Protein AF-A0A846C3S3-F1 (afdb_monomer)

Radius of gyration: 14.67 Å; Cα contacts (8 Å, |Δi|>4): 152; chains: 1; bounding box: 31×28×42 Å

Solvent-accessible surface area (backbone atoms only — not comparable to full-atom values): 5847 Å² total; per-residue (Å²): 107,69,73,64,60,57,58,59,54,73,74,40,57,99,51,35,38,58,48,80,45,77,40,77,91,75,34,35,40,37,35,32,39,44,35,40,63,88,92,41,80,40,80,43,71,40,34,30,37,38,48,61,87,87,30,40,35,34,56,39,73,69,58,94,67,64,67,64,56,59,41,41,77,72,69,43,60,67,90,37,52,43,63,66,68,47,57,80,92,53,57,86,69,63,76,74,85,123

Nearest PDB structures (foldseek):
  2nlv-assembly1_B  TM=9.232E-01  e=1.417E-09  Trichormus variabilis ATCC 29413
  3d7q-assembly2_A-2  TM=9.418E-01  e=1.359E-08  Nostoc punctiforme PCC 73102
  3d7q-assembly1_B-2  TM=9.413E-01  e=2.829E-08  Nostoc punctiforme PCC 73102
  2nvm-assembly1_A  TM=8.518E-01  e=4.082E-08  Trichormus variabilis ATCC 29413
  2nvm-assembly1_B  TM=8.522E-01  e=3.259E-07  Trichormus variabilis ATCC 29413

Foldseek 3Di:
DVVVLVVCQVVDDPFWGWDWDADPVQQKTWIWIFGDDPPDTGTDTQWIWHDDPLAIETADHNDPDDVLVVVVVVVRDSVRYHDNVDDPVCPVVPPPPD

Secondary structure (DSSP, 8-state):
-HHHHHHGGGG--SSEEEEEEEETTTTEEEEEEEEEETTEEEEEEEEEEEEETTEEEEEEE-SSS-HHHHHHHTT--GGGEEETTS-GGGGGGS----

Mean predicted aligned error: 4.19 Å

pLDDT: mean 91.53, std 11.99, range [34.03, 98.69]

Sequence (98 aa):
MKKILCEYEYLKDEDSQIELIFDDQRMRYMVLWVGWYKYKRIHQCVVHIDVVGDSIVIQCNDTEESIVEKFVEMGISQENISLNFIHPQHQGYLEIAT

Structure (mmCIF, N/CA/C/O backbone):
data_AF-A0A846C3S3-F1
#
_entry.id   AF-A0A846C3S3-F1
#
loop_
_atom_site.group_PDB
_atom_site.id
_atom_site.type_symbol
_atom_site.label_atom_id
_atom_site.label_alt_id
_atom_site.label_comp_id
_atom_site.label_asym_id
_atom_site.label_entity_id
_atom_site.label_seq_id
_atom_site.pdbx_PDB_ins_code
_atom_site.Cartn_x
_atom_site.Cartn_y
_atom_site.Cartn_z
_atom_site.occupancy
_atom_site.B_iso_or_equiv
_atom_site.auth_seq_id
_atom_site.auth_comp_id
_atom_site.auth_asym_id
_atom_site.auth_atom_id
_atom_site.pdbx_PDB_model_num
ATOM 1 N N . MET A 1 1 ? -10.185 3.484 1.746 1.00 88.69 1 MET A N 1
ATOM 2 C CA . MET A 1 1 ? -9.151 2.491 1.381 1.00 88.69 1 MET A CA 1
ATOM 3 C C . MET A 1 1 ? -8.825 2.517 -0.109 1.00 88.69 1 MET A C 1
ATOM 5 O O . MET A 1 1 ? -7.939 3.268 -0.473 1.00 88.69 1 MET A O 1
ATOM 9 N N . LYS A 1 2 ? -9.561 1.809 -0.985 1.00 94.62 2 LYS A N 1
ATOM 10 C CA . LYS A 1 2 ? -9.230 1.708 -2.425 1.00 94.62 2 LYS A CA 1
ATOM 11 C C . LYS A 1 2 ? -8.988 3.051 -3.115 1.00 94.62 2 LYS A C 1
ATOM 13 O O . LYS A 1 2 ? -8.019 3.176 -3.841 1.00 94.62 2 LYS A O 1
ATOM 18 N N . LYS A 1 3 ? -9.818 4.061 -2.823 1.00 93.19 3 LYS A N 1
ATOM 19 C CA . LYS A 1 3 ? -9.647 5.421 -3.357 1.00 93.19 3 LYS A CA 1
ATOM 20 C C . LYS A 1 3 ? -8.267 6.016 -3.039 1.00 93.19 3 LYS A C 1
ATOM 22 O O . LYS A 1 3 ? -7.646 6.528 -3.954 1.00 93.19 3 LYS A O 1
ATOM 27 N N . ILE A 1 4 ? -7.795 5.894 -1.792 1.00 92.75 4 ILE A N 1
ATOM 28 C CA . ILE A 1 4 ? -6.446 6.339 -1.393 1.00 92.75 4 ILE A CA 1
ATOM 29 C C . ILE A 1 4 ? -5.393 5.554 -2.177 1.00 92.75 4 ILE A C 1
ATOM 31 O O . ILE A 1 4 ? -4.461 6.132 -2.714 1.00 92.75 4 ILE A O 1
ATOM 35 N N . LEU A 1 5 ? -5.548 4.232 -2.281 1.00 95.44 5 LEU A N 1
ATOM 36 C CA . LEU A 1 5 ? -4.560 3.394 -2.965 1.00 95.44 5 LEU A CA 1
ATOM 37 C C . LEU A 1 5 ? -4.471 3.679 -4.472 1.00 95.44 5 LEU A C 1
ATOM 39 O O . LEU A 1 5 ? -3.388 3.592 -5.039 1.00 95.44 5 LEU A O 1
ATOM 43 N N . CYS A 1 6 ? -5.581 4.063 -5.108 1.00 96.31 6 CYS A N 1
ATOM 44 C CA . CYS A 1 6 ? -5.590 4.507 -6.501 1.00 96.31 6 CYS A CA 1
ATOM 45 C C . CYS A 1 6 ? -4.828 5.822 -6.717 1.00 96.31 6 CYS A C 1
ATOM 47 O O . CYS A 1 6 ? -4.412 6.082 -7.839 1.00 96.31 6 CYS A O 1
ATOM 49 N N . GLU A 1 7 ? -4.613 6.648 -5.687 1.00 94.75 7 GLU A N 1
ATOM 50 C 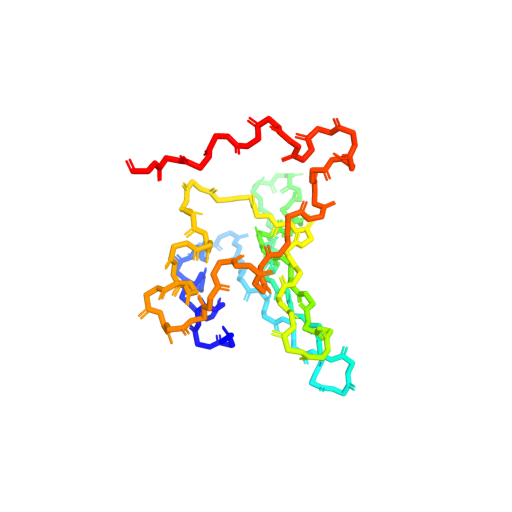CA . GLU A 1 7 ? -3.828 7.879 -5.851 1.00 94.75 7 GLU A CA 1
ATOM 51 C C . GLU A 1 7 ? -2.414 7.545 -6.325 1.00 94.75 7 GLU A C 1
ATOM 53 O O . GLU A 1 7 ? -1.928 8.190 -7.245 1.00 94.75 7 GLU A O 1
ATOM 58 N N . TYR A 1 8 ? -1.809 6.467 -5.817 1.00 95.62 8 TYR A N 1
ATOM 59 C CA . TY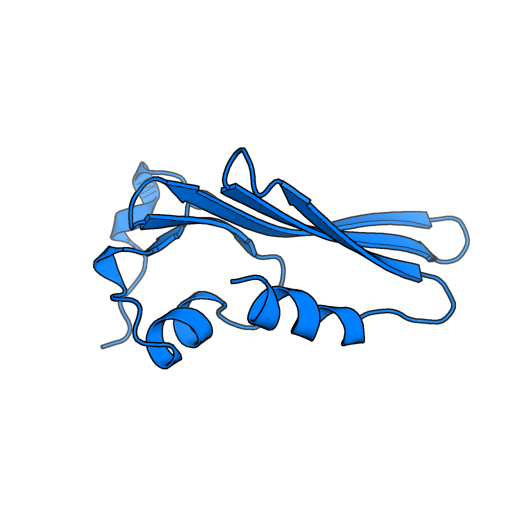R A 1 8 ? -0.454 6.035 -6.177 1.00 95.62 8 TYR A CA 1
ATOM 60 C C . TYR A 1 8 ? -0.281 5.594 -7.637 1.00 95.62 8 TYR A C 1
ATOM 62 O O . TYR A 1 8 ? 0.851 5.386 -8.067 1.00 95.62 8 TYR A O 1
ATOM 70 N N . GLU A 1 9 ? -1.348 5.495 -8.438 1.00 96.69 9 GLU A N 1
ATOM 71 C CA . GLU A 1 9 ? -1.227 5.255 -9.883 1.00 96.69 9 GLU A CA 1
ATOM 72 C C . GLU A 1 9 ? -0.416 6.347 -10.604 1.00 96.69 9 GLU A C 1
ATOM 74 O O . GLU A 1 9 ? 0.068 6.104 -11.713 1.00 96.69 9 GLU A O 1
ATOM 79 N N . TYR A 1 10 ? -0.230 7.527 -9.989 1.00 95.25 10 TYR A N 1
ATOM 80 C CA . TYR A 1 10 ? 0.629 8.591 -10.525 1.00 95.25 10 TYR A CA 1
ATOM 81 C C . TYR A 1 10 ? 2.105 8.180 -10.646 1.00 95.25 10 TYR A C 1
ATOM 83 O O . TYR A 1 10 ? 2.825 8.782 -11.436 1.00 95.25 10 TYR A O 1
ATOM 91 N N . LEU A 1 11 ? 2.552 7.172 -9.886 1.00 94.50 11 LEU A N 1
ATOM 92 C CA . LEU A 1 11 ? 3.944 6.710 -9.863 1.00 94.50 11 LEU A CA 1
ATOM 93 C C . LEU A 1 11 ? 4.365 5.953 -11.133 1.00 94.50 11 LEU A C 1
ATOM 95 O O . LEU A 1 11 ? 5.547 5.666 -11.303 1.00 94.50 11 LEU A O 1
ATOM 99 N N . LYS A 1 12 ? 3.424 5.593 -12.014 1.00 96.44 12 LYS A N 1
ATOM 100 C CA . LYS A 1 12 ? 3.750 4.915 -13.276 1.00 96.44 12 LYS A CA 1
ATOM 101 C C . LYS A 1 12 ? 4.542 5.831 -14.212 1.00 96.44 12 LYS A C 1
ATOM 103 O O . LYS A 1 12 ? 4.288 7.032 -14.288 1.00 96.44 12 LYS A O 1
ATOM 108 N N . ASP A 1 13 ? 5.415 5.232 -15.008 1.00 96.50 13 ASP A N 1
ATOM 109 C CA . ASP A 1 13 ? 6.192 5.927 -16.032 1.00 96.50 13 ASP A CA 1
ATOM 110 C C . ASP A 1 13 ? 6.320 5.072 -17.308 1.00 96.50 13 ASP A C 1
ATOM 112 O O . ASP A 1 13 ? 5.533 4.154 -17.544 1.00 96.50 13 ASP A O 1
ATOM 116 N N . GLU A 1 14 ? 7.260 5.416 -18.189 1.00 97.31 14 GLU A N 1
ATOM 117 C CA . GLU A 1 14 ? 7.499 4.687 -19.440 1.00 97.31 14 GLU A CA 1
ATOM 118 C C . GLU A 1 14 ? 8.086 3.280 -19.237 1.00 97.31 14 GLU A C 1
ATOM 120 O O . GLU A 1 14 ? 7.839 2.384 -20.045 1.00 97.31 14 GLU A O 1
ATOM 125 N N . ASP A 1 15 ? 8.813 3.074 -18.140 1.00 97.38 15 ASP A N 1
ATOM 126 C CA . ASP A 1 15 ? 9.586 1.868 -17.834 1.00 97.38 15 ASP A CA 1
ATOM 127 C C . ASP A 1 15 ? 8.843 0.933 -16.857 1.00 97.38 15 ASP A C 1
ATOM 129 O O . ASP A 1 15 ? 9.296 -0.178 -16.539 1.00 97.38 15 ASP A O 1
ATOM 133 N N . SER A 1 16 ? 7.694 1.374 -16.341 1.00 97.88 16 SER A N 1
ATOM 134 C CA . SER A 1 16 ? 7.025 0.722 -15.223 1.00 97.88 16 SER A CA 1
ATOM 135 C C . SER A 1 16 ? 5.531 1.023 -15.119 1.00 97.88 16 SER A C 1
ATOM 137 O O . SER A 1 16 ? 4.995 1.943 -15.727 1.00 97.88 16 SER A O 1
ATOM 139 N N . GLN A 1 17 ? 4.829 0.207 -14.340 1.00 98.44 17 GLN A N 1
ATOM 140 C CA . GLN A 1 17 ? 3.396 0.309 -14.094 1.00 98.44 17 GLN A CA 1
ATOM 141 C C . GLN A 1 17 ? 3.097 0.161 -12.605 1.00 98.44 17 GLN A C 1
ATOM 143 O O . GLN A 1 17 ? 3.895 -0.392 -11.843 1.00 98.44 17 GLN A O 1
ATOM 148 N N . ILE A 1 18 ? 1.912 0.625 -12.217 1.00 98.44 18 ILE A N 1
ATOM 149 C CA . ILE A 1 18 ? 1.354 0.400 -10.889 1.00 98.44 18 ILE A CA 1
ATOM 150 C C . ILE A 1 18 ? 0.275 -0.671 -10.993 1.00 98.44 18 ILE A C 1
ATOM 152 O O . ILE A 1 18 ? -0.676 -0.538 -11.760 1.00 98.44 18 ILE A O 1
ATOM 156 N N . GLU A 1 19 ? 0.437 -1.742 -10.224 1.00 98.44 19 GLU A N 1
ATOM 157 C CA . GLU A 1 19 ? -0.549 -2.808 -10.092 1.00 98.44 19 GLU A CA 1
ATOM 158 C C . GLU A 1 19 ? -1.276 -2.660 -8.754 1.00 98.44 19 GLU A C 1
ATOM 160 O O . GLU A 1 19 ? -0.675 -2.728 -7.679 1.00 98.44 19 GLU A O 1
ATOM 165 N N . LEU A 1 20 ? -2.592 -2.464 -8.828 1.00 98.50 20 LEU A N 1
ATOM 166 C CA . LEU A 1 20 ? -3.476 -2.418 -7.671 1.00 98.50 20 LEU A CA 1
ATOM 167 C C . LEU A 1 20 ? -4.041 -3.816 -7.413 1.00 98.50 20 LEU A C 1
ATOM 169 O O . LEU A 1 20 ? -4.779 -4.360 -8.236 1.00 98.50 20 LEU A O 1
ATOM 173 N N . ILE A 1 21 ? -3.713 -4.398 -6.262 1.00 98.38 21 ILE A N 1
ATOM 174 C CA . ILE A 1 21 ? -4.169 -5.736 -5.874 1.00 98.38 21 ILE A CA 1
ATOM 175 C C . ILE A 1 21 ? -5.163 -5.586 -4.734 1.00 98.38 21 ILE A C 1
ATOM 177 O O . ILE A 1 21 ? -4.785 -5.240 -3.617 1.00 98.38 21 ILE A O 1
ATOM 181 N N . PHE A 1 22 ? -6.436 -5.858 -5.014 1.00 98.38 22 PHE A N 1
ATOM 182 C CA . PHE A 1 22 ? -7.518 -5.772 -4.037 1.00 98.38 22 PHE A CA 1
ATOM 183 C C . PHE A 1 22 ? -8.152 -7.152 -3.828 1.00 98.38 22 PHE A C 1
ATOM 185 O O . PHE A 1 22 ? -8.874 -7.650 -4.692 1.00 98.38 22 PHE A O 1
ATOM 192 N N . ASP A 1 23 ? -7.896 -7.765 -2.673 1.00 98.19 23 ASP A N 1
ATOM 193 C CA . ASP A 1 23 ? -8.595 -8.960 -2.196 1.00 98.19 23 ASP A CA 1
ATOM 194 C C . ASP A 1 23 ? -9.692 -8.520 -1.219 1.00 98.19 23 ASP A C 1
ATOM 196 O O . ASP A 1 23 ? -9.479 -8.442 -0.010 1.00 98.19 23 ASP A O 1
ATOM 200 N N . ASP A 1 24 ? -10.877 -8.214 -1.751 1.00 97.25 24 ASP A N 1
ATOM 201 C CA . ASP A 1 24 ? -12.035 -7.801 -0.943 1.00 97.25 24 ASP A CA 1
ATOM 202 C C . ASP A 1 24 ? -12.564 -8.922 -0.043 1.00 97.25 24 ASP A C 1
ATOM 204 O O . ASP A 1 24 ? -13.172 -8.654 0.988 1.00 97.25 24 ASP A O 1
ATOM 208 N N . GLN A 1 25 ? -12.351 -10.187 -0.419 1.00 98.00 25 GLN A N 1
ATOM 209 C CA . GLN A 1 25 ? -12.833 -11.323 0.370 1.00 98.00 25 GLN A CA 1
ATOM 210 C C . GLN A 1 25 ? -12.034 -11.478 1.661 1.00 98.00 25 GLN A C 1
ATOM 212 O O . GLN A 1 25 ? -12.585 -11.871 2.688 1.00 98.00 25 GLN A O 1
ATOM 217 N N . ARG A 1 26 ? -10.732 -11.188 1.605 1.00 97.94 26 ARG A N 1
ATOM 218 C CA . ARG A 1 26 ? -9.822 -11.267 2.756 1.00 97.94 26 ARG A CA 1
ATOM 219 C C . ARG A 1 26 ? -9.422 -9.907 3.308 1.00 97.94 26 ARG A C 1
ATOM 221 O O . ARG A 1 26 ? -8.646 -9.864 4.258 1.00 97.94 26 ARG A O 1
ATOM 228 N N . MET A 1 27 ? -9.949 -8.835 2.723 1.00 98.12 27 MET A N 1
ATOM 229 C CA . MET A 1 27 ? -9.707 -7.450 3.105 1.00 98.12 27 MET A CA 1
ATOM 230 C C . MET A 1 27 ? -8.222 -7.060 3.079 1.00 98.12 27 MET A C 1
ATOM 232 O O . MET A 1 27 ? -7.728 -6.418 4.007 1.00 98.12 27 MET A O 1
ATOM 236 N N . ARG A 1 28 ? -7.516 -7.441 2.008 1.00 98.25 28 ARG A N 1
ATOM 237 C CA . ARG A 1 28 ? -6.089 -7.141 1.805 1.00 98.25 28 ARG A CA 1
ATOM 238 C C . ARG A 1 28 ? -5.880 -6.332 0.543 1.00 98.25 28 ARG A C 1
ATOM 240 O O . ARG A 1 28 ? -6.424 -6.666 -0.511 1.00 98.25 28 ARG A O 1
ATOM 247 N N . TYR A 1 29 ? -5.078 -5.285 0.646 1.00 98.44 29 TYR A N 1
ATOM 248 C CA . TYR A 1 29 ? -4.929 -4.302 -0.413 1.00 98.44 29 TYR A CA 1
ATOM 249 C C . TYR A 1 29 ? -3.463 -3.917 -0.575 1.00 98.44 29 TYR A C 1
ATOM 251 O O . TYR A 1 29 ? -2.804 -3.536 0.392 1.00 98.44 29 TYR A O 1
ATOM 259 N N . MET A 1 30 ? -2.949 -4.001 -1.798 1.00 98.25 30 MET A N 1
ATOM 260 C CA . MET A 1 30 ? -1.561 -3.672 -2.109 1.00 98.25 30 MET A CA 1
ATOM 261 C C . MET A 1 30 ? -1.461 -2.772 -3.335 1.00 98.25 30 MET A C 1
ATOM 263 O O . MET A 1 30 ? -2.259 -2.869 -4.268 1.00 98.25 30 MET A O 1
ATOM 267 N N . VAL A 1 31 ? -0.419 -1.949 -3.331 1.00 98.44 31 VAL A N 1
ATOM 268 C CA . VAL A 1 31 ? 0.079 -1.205 -4.484 1.00 98.44 31 VAL A CA 1
ATOM 269 C C . VAL A 1 31 ? 1.463 -1.759 -4.805 1.00 98.44 31 VAL A C 1
ATOM 271 O O . VAL A 1 31 ? 2.373 -1.680 -3.972 1.00 98.44 31 VAL A O 1
ATOM 274 N N . LEU A 1 32 ? 1.625 -2.343 -5.990 1.00 98.44 32 LEU A N 1
ATOM 275 C CA . LEU A 1 32 ? 2.920 -2.796 -6.486 1.00 98.44 32 LEU A CA 1
ATOM 276 C C . LEU A 1 32 ? 3.422 -1.874 -7.589 1.00 98.44 32 LEU A C 1
ATOM 278 O O . LEU A 1 32 ? 2.681 -1.532 -8.506 1.00 98.44 32 LEU A O 1
ATOM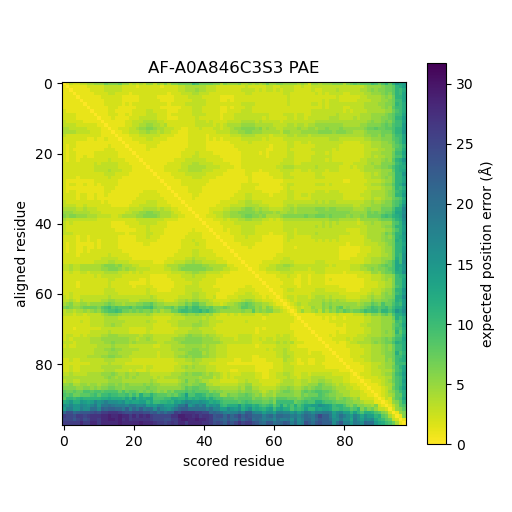 282 N N . TRP A 1 33 ? 4.707 -1.547 -7.536 1.00 98.25 33 TRP A N 1
ATOM 283 C CA . TRP A 1 33 ? 5.423 -0.909 -8.627 1.00 98.25 33 TRP A CA 1
ATOM 284 C C . TRP A 1 33 ? 6.206 -1.963 -9.402 1.00 98.25 33 TRP A C 1
ATOM 286 O O . TRP A 1 33 ? 7.076 -2.652 -8.857 1.00 98.25 33 TRP A O 1
ATOM 296 N N . VAL A 1 34 ? 5.850 -2.127 -10.675 1.00 98.69 34 VAL A N 1
ATOM 297 C CA . VAL A 1 34 ? 6.235 -3.273 -11.492 1.00 98.69 34 VAL A CA 1
ATOM 298 C C . VAL A 1 34 ? 6.773 -2.792 -12.835 1.00 98.69 34 VAL A C 1
ATOM 300 O O . VAL A 1 34 ? 6.055 -2.210 -13.636 1.00 98.69 34 VAL A O 1
ATOM 303 N N . GLY A 1 35 ? 8.042 -3.065 -13.124 1.00 98.31 35 GLY A N 1
ATOM 304 C CA . GLY A 1 35 ? 8.674 -2.627 -14.372 1.00 98.31 35 GLY A CA 1
ATOM 305 C C . GLY A 1 35 ? 10.131 -3.048 -14.519 1.00 98.31 35 GLY A C 1
ATOM 306 O O . GLY A 1 35 ? 10.608 -3.951 -13.820 1.00 98.31 35 GLY A O 1
ATOM 307 N N . TRP A 1 36 ? 10.846 -2.383 -15.415 1.00 98.19 36 TRP A N 1
ATOM 308 C CA . TRP A 1 36 ? 12.280 -2.559 -15.614 1.00 98.19 36 TRP A CA 1
ATOM 309 C C . TRP A 1 36 ? 12.926 -1.211 -15.886 1.00 98.19 36 TRP A C 1
ATOM 311 O O . TRP A 1 36 ? 12.590 -0.569 -16.866 1.00 98.19 36 TRP A O 1
ATOM 321 N N . TYR A 1 37 ? 13.924 -0.835 -15.089 1.00 95.38 37 TYR A N 1
ATOM 322 C CA . TYR A 1 37 ? 14.795 0.283 -15.435 1.00 95.38 37 TYR A CA 1
ATOM 323 C C . TYR A 1 37 ? 16.095 -0.265 -16.020 1.00 95.38 37 TYR A C 1
ATOM 325 O O . TYR A 1 37 ? 16.936 -0.819 -15.298 1.00 95.38 37 TYR A O 1
ATOM 333 N N . LYS A 1 38 ? 16.266 -0.141 -17.341 1.00 95.19 38 LYS A N 1
ATOM 334 C CA . LYS A 1 38 ? 17.359 -0.785 -18.094 1.00 95.19 38 LYS A CA 1
ATOM 335 C C . LYS A 1 38 ? 17.390 -2.298 -17.818 1.00 95.19 38 LYS A C 1
ATOM 337 O O . LYS A 1 38 ? 16.490 -3.025 -18.211 1.00 95.19 38 LYS A O 1
ATOM 342 N N . TYR A 1 39 ? 18.414 -2.773 -17.111 1.00 97.12 39 TYR A N 1
ATOM 343 C CA . TYR A 1 39 ? 18.609 -4.186 -16.771 1.00 97.12 39 TYR A CA 1
ATOM 344 C C . TYR A 1 39 ? 18.194 -4.520 -15.329 1.00 97.12 39 TYR A C 1
ATOM 346 O O . TYR A 1 39 ? 18.441 -5.630 -14.858 1.00 97.12 39 TYR A O 1
ATOM 354 N N . LYS A 1 40 ? 17.601 -3.565 -14.599 1.00 97.69 40 LYS A N 1
ATOM 355 C CA . LYS A 1 40 ? 17.182 -3.738 -13.206 1.00 97.69 40 LYS A CA 1
ATOM 356 C C . LYS A 1 40 ? 15.675 -3.951 -13.129 1.00 97.69 40 LYS A C 1
ATOM 358 O O . LYS A 1 40 ? 14.899 -3.103 -13.561 1.00 97.69 40 LYS A O 1
ATOM 363 N N . ARG A 1 41 ? 15.269 -5.060 -12.512 1.00 98.00 41 ARG A N 1
ATOM 364 C CA . ARG A 1 41 ? 13.866 -5.340 -12.207 1.00 98.00 41 ARG A CA 1
ATOM 365 C C . ARG A 1 41 ? 13.339 -4.347 -11.170 1.00 98.00 41 ARG A C 1
ATOM 367 O O . ARG A 1 41 ? 13.938 -4.197 -10.107 1.00 98.00 41 ARG A O 1
ATOM 374 N N . ILE A 1 42 ? 12.197 -3.734 -11.463 1.00 97.94 42 ILE A N 1
ATOM 375 C CA . ILE A 1 42 ? 11.369 -3.008 -10.497 1.00 97.94 42 ILE A CA 1
ATOM 376 C C . ILE A 1 42 ? 10.244 -3.957 -10.079 1.00 97.94 42 ILE A C 1
ATOM 378 O O . ILE A 1 42 ? 9.447 -4.378 -10.914 1.00 97.94 42 ILE A O 1
ATOM 382 N N . HIS A 1 43 ? 10.223 -4.356 -8.812 1.00 97.81 43 HIS A N 1
ATOM 383 C CA . HIS A 1 43 ? 9.152 -5.157 -8.219 1.00 97.81 43 HIS A CA 1
ATOM 384 C C . HIS A 1 43 ? 9.074 -4.812 -6.732 1.00 97.81 43 HIS A C 1
ATOM 386 O O . HIS A 1 43 ? 9.637 -5.513 -5.888 1.00 97.81 43 HIS A O 1
ATOM 392 N N . GLN A 1 44 ? 8.442 -3.681 -6.441 1.00 96.81 44 GLN A N 1
ATOM 393 C CA . GLN A 1 44 ? 8.415 -3.076 -5.115 1.00 96.81 44 GLN A CA 1
ATOM 394 C C . GLN A 1 44 ? 6.981 -3.018 -4.596 1.00 96.81 44 GLN A C 1
ATOM 396 O O . GLN A 1 44 ? 6.067 -2.671 -5.339 1.00 96.81 44 GLN A O 1
ATOM 401 N N . CYS A 1 45 ? 6.782 -3.344 -3.320 1.00 97.56 45 CYS A N 1
ATOM 402 C CA . CYS A 1 45 ? 5.527 -3.049 -2.645 1.00 97.56 45 CYS A CA 1
ATOM 403 C C . CYS A 1 45 ? 5.591 -1.618 -2.119 1.00 97.56 45 CYS A C 1
ATOM 405 O O . CYS A 1 45 ? 6.391 -1.331 -1.238 1.00 97.56 45 CYS A O 1
ATOM 407 N N . VAL A 1 46 ? 4.778 -0.737 -2.698 1.00 96.94 46 VAL A N 1
ATOM 408 C CA . VAL A 1 46 ? 4.737 0.682 -2.328 1.00 96.94 46 VAL A CA 1
ATOM 409 C C . VAL A 1 46 ? 3.918 0.852 -1.052 1.00 96.94 46 VAL A C 1
ATOM 411 O O . VAL A 1 46 ? 4.348 1.489 -0.099 1.00 96.94 46 VAL A O 1
ATOM 414 N N . VAL A 1 47 ? 2.738 0.231 -1.015 1.00 97.38 47 VAL A N 1
ATOM 415 C CA . VAL A 1 47 ? 1.840 0.232 0.142 1.00 97.38 47 VAL A CA 1
ATOM 416 C C . VAL A 1 47 ? 1.187 -1.142 0.262 1.00 97.38 47 VAL A C 1
ATOM 418 O O . VAL A 1 47 ? 0.755 -1.714 -0.741 1.00 97.38 47 VAL A O 1
ATOM 421 N N . HIS A 1 48 ? 1.075 -1.661 1.484 1.00 97.88 48 HIS A N 1
ATOM 422 C CA . HIS A 1 48 ? 0.310 -2.872 1.797 1.00 97.88 48 HIS A CA 1
ATO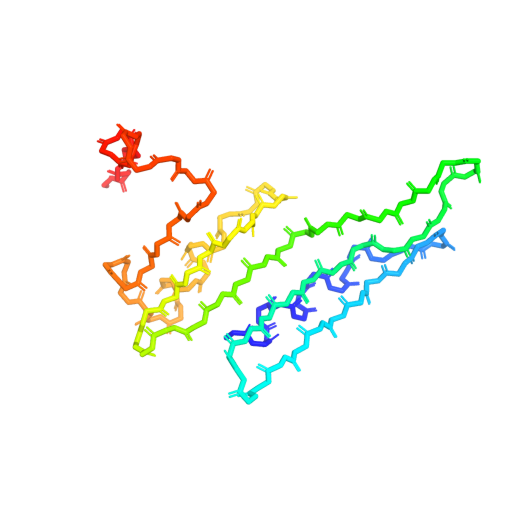M 423 C C . HIS A 1 48 ? -0.491 -2.662 3.073 1.00 97.88 48 HIS A C 1
ATOM 425 O O . HIS A 1 48 ? 0.066 -2.306 4.113 1.00 97.88 48 HIS A O 1
ATOM 431 N N . ILE A 1 49 ? -1.799 -2.884 2.980 1.00 97.88 49 ILE A N 1
ATOM 432 C CA . ILE A 1 49 ? -2.748 -2.673 4.062 1.00 97.88 49 ILE A CA 1
ATOM 433 C C . ILE A 1 49 ? -3.701 -3.856 4.173 1.00 97.88 49 ILE A C 1
ATOM 435 O O . ILE A 1 49 ? -4.310 -4.265 3.183 1.00 97.88 49 ILE A O 1
ATOM 439 N N . ASP A 1 50 ? -3.898 -4.317 5.402 1.00 98.12 50 ASP A N 1
ATOM 440 C CA . ASP A 1 50 ? -4.984 -5.217 5.770 1.00 98.12 50 ASP A CA 1
ATOM 441 C C . ASP A 1 50 ? -6.061 -4.447 6.544 1.00 98.12 50 ASP A C 1
ATOM 443 O O . ASP A 1 50 ? -5.768 -3.492 7.266 1.00 98.12 50 ASP A O 1
ATOM 447 N N . VAL A 1 51 ? -7.316 -4.877 6.428 1.00 97.00 51 VAL A N 1
ATOM 448 C CA . VAL A 1 51 ? -8.397 -4.431 7.316 1.00 97.00 51 VAL A CA 1
ATOM 449 C C . VAL A 1 51 ? -8.859 -5.621 8.148 1.00 97.00 51 VAL A C 1
ATOM 451 O O . VAL A 1 51 ? -9.290 -6.641 7.609 1.00 97.00 51 VAL A O 1
ATOM 454 N N . VAL A 1 52 ? -8.757 -5.494 9.470 1.00 96.12 52 VAL A N 1
ATOM 455 C CA . VAL A 1 52 ? -9.078 -6.551 10.435 1.00 96.12 52 VAL A CA 1
ATOM 456 C C . VAL A 1 52 ? -10.128 -6.018 11.403 1.00 96.12 52 VAL A C 1
ATOM 458 O O . VAL A 1 52 ? -9.816 -5.263 12.320 1.00 96.12 52 VAL A O 1
ATOM 461 N N . GLY A 1 53 ? -11.390 -6.398 11.186 1.00 94.12 53 GLY A N 1
ATOM 462 C CA . GLY A 1 53 ? -12.515 -5.769 11.881 1.00 94.12 53 GLY A CA 1
ATOM 463 C C . GLY A 1 53 ? -12.611 -4.293 11.497 1.00 94.12 53 GLY A C 1
ATOM 464 O O . GLY A 1 53 ? -12.681 -3.978 10.311 1.00 94.12 53 GLY A O 1
ATOM 465 N N . ASP A 1 54 ? -12.552 -3.414 12.496 1.00 91.44 54 ASP A N 1
ATOM 466 C CA . ASP A 1 54 ? -12.561 -1.957 12.304 1.00 91.44 54 ASP A CA 1
ATOM 467 C C . ASP A 1 54 ? -11.146 -1.353 12.223 1.00 91.44 54 ASP A C 1
ATOM 469 O O . ASP A 1 54 ? -10.991 -0.147 12.031 1.00 91.44 54 ASP A O 1
ATOM 473 N N . SER A 1 55 ? -10.105 -2.181 12.364 1.00 94.12 55 SER A N 1
ATOM 474 C CA . SER A 1 55 ? -8.715 -1.730 12.368 1.00 94.12 55 SER A CA 1
ATOM 475 C C . SER A 1 55 ? -8.086 -1.766 10.977 1.00 94.12 55 SER A C 1
ATOM 477 O O . SER A 1 55 ? -8.249 -2.723 10.217 1.00 94.12 55 SER A O 1
ATOM 479 N N . ILE A 1 56 ? -7.299 -0.737 10.677 1.00 96.62 56 ILE A N 1
ATOM 480 C CA . ILE A 1 56 ? -6.434 -0.633 9.506 1.00 96.62 56 ILE A CA 1
ATOM 481 C C . ILE A 1 56 ? -5.017 -1.008 9.923 1.00 96.62 56 ILE A C 1
ATOM 483 O O . ILE A 1 56 ? -4.414 -0.366 10.778 1.00 96.62 56 ILE A O 1
ATOM 487 N N . VAL A 1 57 ? -4.466 -2.030 9.284 1.00 96.56 57 VAL A N 1
ATOM 488 C CA . VAL A 1 57 ? -3.135 -2.551 9.576 1.00 96.56 57 VAL A CA 1
ATOM 489 C C . VAL A 1 57 ? -2.224 -2.242 8.399 1.00 96.56 57 VAL A C 1
ATOM 491 O O . VAL A 1 57 ? -2.335 -2.856 7.340 1.00 96.56 57 VAL A O 1
ATOM 494 N N . ILE A 1 58 ? -1.307 -1.296 8.573 1.00 96.25 58 ILE A N 1
ATOM 495 C CA . ILE A 1 58 ? -0.331 -0.929 7.547 1.00 96.25 58 ILE A CA 1
ATOM 496 C C . ILE A 1 58 ? 0.866 -1.871 7.680 1.00 96.25 58 ILE A C 1
ATOM 498 O O . ILE A 1 58 ? 1.638 -1.806 8.638 1.00 96.25 58 ILE A O 1
ATOM 502 N N . GLN A 1 59 ? 1.007 -2.764 6.706 1.00 96.69 59 GLN A N 1
ATOM 503 C CA . GLN A 1 59 ? 2.075 -3.763 6.626 1.00 96.69 59 GLN A CA 1
ATOM 504 C C . GLN A 1 59 ? 3.325 -3.213 5.934 1.00 96.69 59 GLN A C 1
ATOM 506 O O . GLN A 1 59 ? 4.428 -3.692 6.178 1.00 96.69 59 GLN A O 1
ATOM 511 N N . CYS A 1 60 ? 3.157 -2.228 5.051 1.00 95.94 60 CYS A N 1
ATOM 512 C CA . CYS A 1 60 ? 4.236 -1.545 4.346 1.00 95.94 60 CYS A CA 1
ATOM 513 C C . CYS A 1 60 ? 3.766 -0.146 3.925 1.00 95.94 60 CYS A C 1
ATOM 515 O O . CYS A 1 60 ? 2.639 -0.002 3.446 1.00 95.94 60 CYS A O 1
ATOM 517 N N . ASN A 1 61 ? 4.631 0.854 4.097 1.00 94.56 61 ASN A N 1
ATOM 518 C CA . ASN A 1 61 ? 4.511 2.176 3.491 1.00 94.56 61 ASN A CA 1
ATOM 519 C C . ASN A 1 61 ? 5.910 2.628 3.053 1.00 94.56 61 ASN A C 1
ATOM 521 O O . ASN A 1 61 ? 6.702 3.065 3.883 1.00 94.56 61 ASN A O 1
ATOM 525 N N . ASP A 1 62 ? 6.216 2.473 1.770 1.00 93.44 62 ASP A N 1
ATOM 526 C CA . ASP A 1 62 ? 7.486 2.860 1.146 1.00 93.44 62 ASP A CA 1
ATOM 527 C C . ASP A 1 62 ? 7.329 4.195 0.403 1.00 93.44 62 ASP A C 1
ATOM 529 O O . ASP A 1 62 ? 7.678 4.342 -0.768 1.00 93.44 62 ASP A O 1
ATOM 533 N N . THR A 1 63 ? 6.697 5.158 1.075 1.00 90.44 63 THR A N 1
ATOM 534 C CA . THR A 1 63 ? 6.433 6.500 0.549 1.00 90.44 63 THR A CA 1
ATOM 535 C C . THR A 1 63 ? 6.823 7.546 1.587 1.00 90.44 63 THR A C 1
ATOM 537 O O . THR A 1 63 ? 6.854 7.260 2.783 1.00 90.44 63 THR A O 1
ATOM 540 N N . GLU A 1 64 ? 7.136 8.761 1.134 1.00 86.38 64 GLU A N 1
ATOM 541 C CA . GLU A 1 64 ? 7.406 9.890 2.037 1.00 86.38 64 GLU A CA 1
ATOM 542 C C . GLU A 1 64 ? 6.122 10.410 2.702 1.00 86.38 64 GLU A C 1
ATOM 544 O O . GLU A 1 64 ? 6.172 11.018 3.769 1.00 86.38 64 GLU A O 1
ATOM 549 N N . GLU A 1 65 ? 4.964 10.155 2.086 1.00 80.38 65 GLU A N 1
ATOM 550 C CA . GLU A 1 65 ? 3.664 10.564 2.604 1.00 80.38 65 GLU A CA 1
ATOM 551 C C . GLU A 1 65 ? 3.216 9.660 3.760 1.00 80.38 65 GLU A C 1
ATOM 553 O O . GLU A 1 65 ? 3.235 8.423 3.692 1.00 80.38 65 GLU A O 1
ATOM 558 N N . SER A 1 66 ? 2.725 10.284 4.829 1.00 83.75 66 SER A N 1
ATOM 559 C CA . SER A 1 66 ? 2.086 9.560 5.919 1.00 83.75 66 SER A CA 1
ATOM 560 C C . SER A 1 66 ? 0.697 9.100 5.485 1.00 83.75 66 SER A C 1
ATOM 562 O O . SER A 1 66 ? -0.282 9.844 5.517 1.00 83.75 66 SER A O 1
ATOM 564 N N . ILE A 1 67 ? 0.573 7.826 5.111 1.00 90.38 67 ILE A N 1
ATOM 565 C CA . ILE A 1 67 ? -0.738 7.241 4.802 1.00 90.38 67 ILE A CA 1
ATOM 566 C C . ILE A 1 67 ? -1.677 7.229 6.025 1.00 90.38 67 ILE A C 1
ATOM 568 O O . ILE A 1 67 ? -2.896 7.168 5.872 1.00 90.38 67 ILE A O 1
ATOM 572 N N . VAL A 1 68 ? -1.117 7.331 7.237 1.00 91.56 68 VAL A N 1
ATOM 573 C CA . VAL A 1 68 ? -1.871 7.488 8.490 1.00 91.56 68 VAL A CA 1
ATOM 574 C C . VAL A 1 68 ? -2.668 8.789 8.473 1.00 91.56 68 VAL A C 1
ATOM 576 O O . VAL A 1 68 ? -3.864 8.760 8.754 1.00 91.56 68 VAL A O 1
ATOM 579 N N . GLU A 1 69 ? -2.042 9.906 8.090 1.00 91.25 69 GLU A N 1
ATOM 580 C CA . GLU A 1 69 ? -2.698 11.221 8.031 1.00 91.25 69 GLU A CA 1
ATOM 581 C C . GLU A 1 69 ? -3.893 11.192 7.078 1.00 91.25 69 GLU A C 1
ATOM 583 O O . GLU A 1 69 ? -4.988 11.599 7.459 1.00 91.25 69 GLU A O 1
ATOM 588 N N . LYS A 1 70 ? -3.740 10.575 5.898 1.00 91.50 70 LYS A N 1
ATOM 589 C CA . LYS A 1 70 ? -4.844 10.404 4.937 1.00 91.50 70 LYS A CA 1
ATOM 590 C C . LYS A 1 70 ? -6.038 9.656 5.536 1.00 91.50 70 LYS A C 1
ATOM 592 O O . LYS A 1 70 ? -7.187 9.988 5.253 1.00 91.50 70 LYS A O 1
ATOM 597 N N . PHE A 1 71 ? -5.800 8.632 6.358 1.00 92.69 71 PHE A N 1
ATOM 598 C CA . PHE A 1 71 ? -6.888 7.915 7.028 1.00 92.69 71 PHE A CA 1
ATOM 599 C C . PHE A 1 71 ? -7.547 8.747 8.128 1.00 92.69 71 PHE A C 1
ATOM 601 O O . PHE A 1 71 ? -8.776 8.734 8.234 1.00 92.69 71 PHE A O 1
ATOM 608 N N . VAL A 1 72 ? -6.758 9.496 8.899 1.00 92.81 72 VAL A N 1
ATOM 609 C CA . VAL A 1 72 ? -7.270 10.402 9.9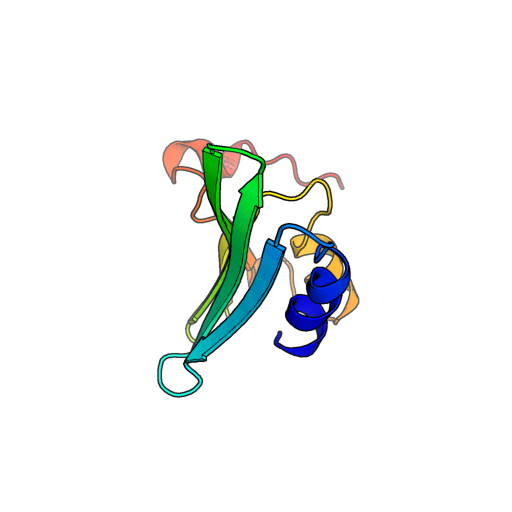35 1.00 92.81 72 VAL A CA 1
ATOM 610 C C . VAL A 1 72 ? -8.126 11.512 9.322 1.00 92.81 72 VAL A C 1
ATOM 612 O O . VAL A 1 72 ? -9.236 11.754 9.792 1.00 92.81 72 VAL A O 1
ATOM 615 N N . GLU A 1 73 ? -7.690 12.118 8.215 1.00 91.81 73 GLU A N 1
ATOM 616 C CA . GLU A 1 73 ? -8.467 13.112 7.458 1.00 91.81 73 GLU A CA 1
ATOM 617 C C . GLU A 1 73 ? -9.787 12.547 6.912 1.00 91.81 73 GLU A C 1
ATOM 619 O O . GLU A 1 73 ? -10.782 13.262 6.788 1.00 91.81 73 GLU A O 1
ATOM 624 N N . MET A 1 74 ? -9.830 11.242 6.631 1.00 90.19 74 MET A N 1
ATOM 625 C CA . MET A 1 74 ? -11.052 10.527 6.251 1.00 90.19 74 MET A CA 1
ATOM 626 C C . MET A 1 74 ? -11.950 10.150 7.443 1.00 90.19 74 MET A C 1
ATOM 628 O O . MET A 1 74 ? -12.990 9.519 7.241 1.00 90.19 74 MET A O 1
ATOM 632 N N . GLY A 1 75 ? -11.579 10.535 8.666 1.00 91.88 75 GLY A N 1
ATOM 633 C CA . GLY A 1 75 ? -12.351 10.312 9.888 1.00 91.88 75 GLY A CA 1
ATOM 634 C C . GLY A 1 75 ? -12.087 8.973 10.580 1.00 91.88 75 GLY A C 1
ATOM 635 O O . GLY A 1 75 ? -12.857 8.591 11.460 1.00 91.88 75 GLY A O 1
ATOM 636 N N . ILE A 1 76 ? -11.033 8.243 10.202 1.00 92.75 76 ILE A N 1
ATOM 637 C CA . ILE A 1 76 ? -10.628 7.027 10.919 1.00 92.75 76 ILE A CA 1
ATOM 638 C C . ILE A 1 76 ? -9.811 7.437 12.139 1.00 92.75 76 ILE A C 1
ATOM 640 O O . ILE A 1 76 ? -8.799 8.122 12.017 1.00 92.75 76 ILE A O 1
ATOM 644 N N . SER A 1 77 ? -10.243 6.999 13.319 1.00 93.81 77 SER A N 1
ATOM 645 C CA . SER A 1 77 ? -9.492 7.252 14.544 1.00 93.81 77 SER A CA 1
ATOM 646 C C . SER A 1 77 ? -8.091 6.646 14.460 1.00 93.81 77 SER A C 1
ATOM 648 O O . SER A 1 77 ? -7.935 5.493 14.052 1.00 93.81 77 SER A O 1
ATOM 650 N N . GLN A 1 78 ? -7.077 7.403 14.877 1.00 92.31 78 GLN A N 1
ATOM 651 C CA . GLN A 1 78 ? -5.682 6.958 14.868 1.00 92.31 78 GLN A CA 1
ATOM 652 C C . GLN A 1 78 ? -5.472 5.691 15.714 1.00 92.31 78 GLN A C 1
ATOM 654 O O . GLN A 1 78 ? -4.624 4.869 15.384 1.00 92.31 78 GLN A O 1
ATOM 659 N N . GLU A 1 79 ? -6.287 5.482 16.752 1.00 92.00 79 GLU A N 1
ATOM 660 C CA . GLU A 1 79 ? -6.262 4.271 17.587 1.00 92.00 79 GLU A CA 1
ATOM 661 C C . GLU A 1 79 ? -6.669 2.993 16.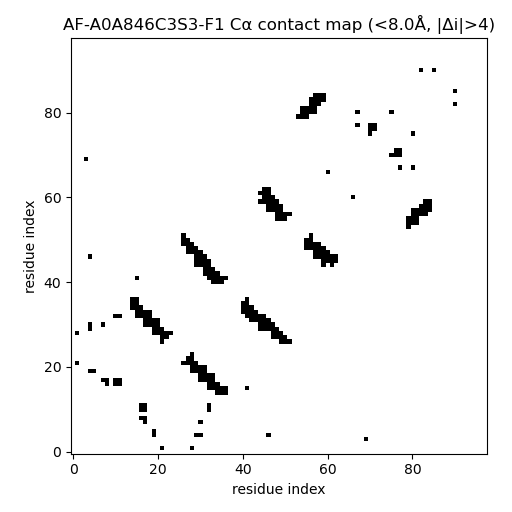833 1.00 92.00 79 GLU A C 1
ATOM 663 O O . GLU A 1 79 ? -6.314 1.890 17.244 1.00 92.00 79 GLU A O 1
ATOM 668 N N . ASN A 1 80 ? -7.367 3.138 15.702 1.00 95.31 80 ASN A N 1
ATOM 669 C CA . ASN A 1 80 ? -7.735 2.037 14.819 1.00 95.31 80 ASN A CA 1
ATOM 670 C C . ASN A 1 80 ? -6.683 1.784 13.728 1.00 95.31 80 ASN A C 1
ATOM 672 O O . ASN A 1 80 ? -6.924 0.958 12.851 1.00 95.31 80 ASN A O 1
ATOM 676 N N . ILE A 1 81 ? -5.536 2.471 13.746 1.00 94.19 81 ILE A N 1
ATOM 677 C CA . ILE A 1 81 ? -4.479 2.331 12.739 1.00 94.19 81 ILE A CA 1
ATOM 678 C C . ILE A 1 81 ? -3.228 1.741 13.397 1.00 94.19 81 ILE A C 1
ATOM 680 O O . ILE A 1 81 ? -2.675 2.321 14.328 1.00 94.19 81 ILE A O 1
ATOM 684 N N . SER A 1 82 ? -2.742 0.604 12.896 1.00 92.44 82 SER A N 1
ATOM 685 C CA . SER A 1 82 ? -1.507 -0.026 13.375 1.00 92.44 82 SER A CA 1
ATOM 686 C C . SER A 1 82 ? -0.412 -0.041 12.306 1.00 92.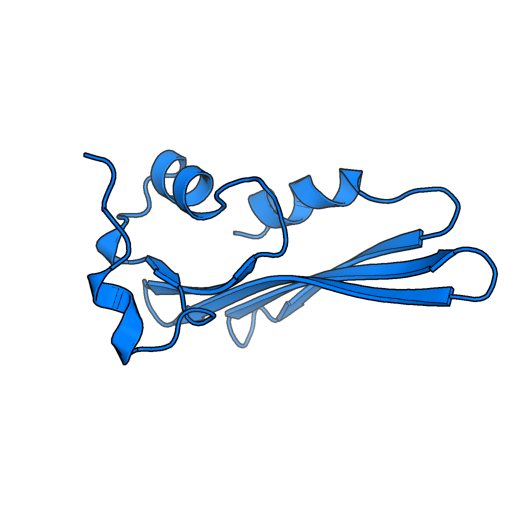44 82 SER A C 1
ATOM 688 O O . SER A 1 82 ? -0.669 -0.270 11.124 1.00 92.44 82 SER A O 1
ATOM 690 N N . LEU A 1 83 ? 0.836 0.183 12.730 1.00 93.25 83 LEU A N 1
ATOM 691 C CA . LEU A 1 83 ? 2.027 0.154 11.875 1.00 93.25 83 LEU A CA 1
ATOM 692 C C . LEU A 1 83 ? 2.794 -1.152 12.108 1.00 93.25 83 LEU A C 1
ATOM 694 O O . LEU A 1 83 ? 3.672 -1.232 12.967 1.00 93.25 83 LEU A O 1
ATOM 698 N N . ASN A 1 84 ? 2.455 -2.198 11.357 1.00 92.56 84 ASN A N 1
ATOM 699 C CA . ASN A 1 84 ? 3.003 -3.542 11.567 1.00 92.56 84 ASN A CA 1
ATOM 700 C C . ASN A 1 84 ? 4.373 -3.767 10.914 1.00 92.56 84 ASN A C 1
ATOM 702 O O . ASN A 1 84 ? 5.036 -4.758 11.215 1.00 92.56 84 ASN A O 1
ATOM 706 N N . PHE A 1 85 ? 4.838 -2.831 10.085 1.00 89.38 85 PHE A N 1
ATOM 707 C CA . PHE A 1 85 ? 6.244 -2.782 9.674 1.00 89.38 85 PHE A CA 1
ATOM 708 C C . PHE A 1 85 ? 7.175 -2.318 10.808 1.00 89.38 85 PHE A C 1
ATOM 710 O O . PHE A 1 85 ? 8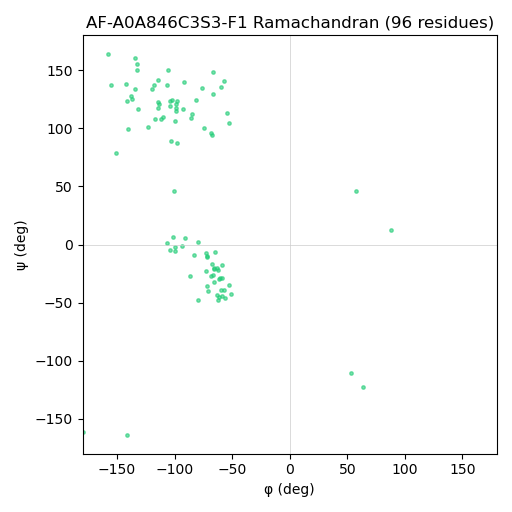.395 -2.426 10.684 1.00 89.38 85 PHE A O 1
ATOM 717 N N . ILE A 1 86 ? 6.621 -1.829 11.925 1.00 88.88 86 ILE A N 1
ATOM 718 C CA . ILE A 1 86 ? 7.374 -1.467 13.125 1.00 88.88 86 ILE A CA 1
ATOM 719 C C . ILE A 1 86 ? 7.282 -2.621 14.115 1.00 88.88 86 ILE A C 1
ATOM 721 O O . ILE A 1 86 ? 6.198 -3.053 14.509 1.00 88.88 86 ILE A O 1
ATOM 725 N N . HIS A 1 87 ? 8.444 -3.125 14.529 1.00 89.88 87 HIS A N 1
ATOM 726 C CA . HIS A 1 87 ? 8.514 -4.227 15.480 1.00 89.88 87 HIS A CA 1
ATOM 727 C C . HIS A 1 87 ? 7.775 -3.864 16.786 1.00 89.88 87 HIS A C 1
ATOM 729 O O . HIS A 1 87 ? 7.942 -2.742 17.271 1.00 89.88 87 HIS A O 1
ATOM 735 N N . PRO A 1 88 ? 7.029 -4.793 17.418 1.00 85.38 88 PRO A N 1
ATOM 736 C CA . PRO A 1 88 ? 6.220 -4.499 18.607 1.00 85.38 88 PRO A CA 1
ATOM 737 C C . PRO A 1 88 ? 6.984 -3.825 19.756 1.00 85.38 88 PRO A C 1
ATOM 739 O O . PRO A 1 88 ? 6.451 -2.949 20.427 1.00 85.38 88 PRO A O 1
ATOM 742 N N . GLN A 1 89 ? 8.262 -4.172 19.952 1.00 87.31 89 GLN A N 1
ATOM 743 C CA . GLN A 1 89 ? 9.109 -3.554 20.986 1.00 87.31 89 GLN A CA 1
ATOM 744 C C . GLN A 1 89 ? 9.431 -2.074 20.723 1.00 87.31 89 GLN A C 1
ATOM 746 O O . GLN A 1 89 ? 9.862 -1.380 21.639 1.00 87.31 89 GLN A O 1
ATOM 751 N N . HIS A 1 90 ? 9.238 -1.595 19.491 1.00 83.38 90 HIS A N 1
ATOM 752 C CA . HIS A 1 90 ? 9.513 -0.218 19.093 1.00 83.38 90 HIS A CA 1
ATOM 753 C C . HIS A 1 90 ? 8.256 0.643 18.935 1.00 83.38 90 HIS A C 1
ATOM 755 O O . HIS A 1 90 ? 8.377 1.849 18.737 1.00 83.38 90 HIS A O 1
ATOM 761 N N . GLN A 1 91 ? 7.058 0.066 19.068 1.00 75.25 91 GLN A N 1
ATOM 762 C CA . GLN A 1 91 ? 5.806 0.803 18.874 1.00 75.25 91 GLN A CA 1
ATOM 763 C C . GLN A 1 91 ? 5.629 1.971 19.861 1.00 75.25 91 GLN A C 1
ATOM 765 O O . GLN A 1 91 ? 5.047 2.985 19.499 1.00 75.25 91 GLN A O 1
ATOM 770 N N . GLY A 1 92 ? 6.183 1.879 21.075 1.00 69.56 92 GLY A N 1
ATOM 771 C CA . GLY A 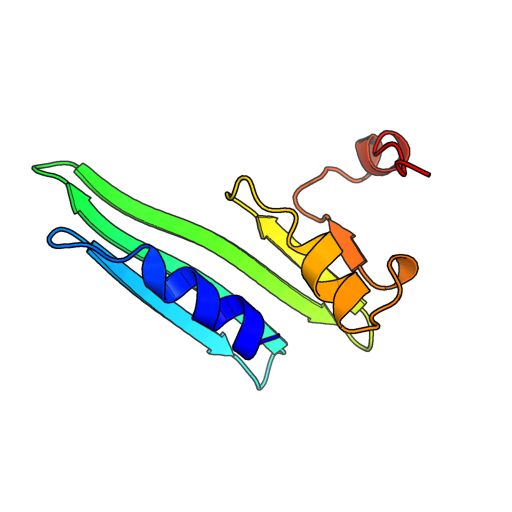1 92 ? 6.115 2.955 22.074 1.00 69.56 92 GLY A CA 1
ATOM 772 C C . GLY A 1 92 ? 6.999 4.180 21.794 1.00 69.56 92 GLY A C 1
ATOM 773 O O . GLY A 1 92 ? 6.894 5.157 22.527 1.00 69.56 92 GLY A O 1
ATOM 774 N N . TYR A 1 93 ? 7.870 4.136 20.776 1.00 66.88 93 TYR A N 1
ATOM 775 C CA . TYR A 1 93 ? 8.757 5.252 20.404 1.00 66.88 93 TYR A CA 1
ATOM 776 C C . TYR A 1 93 ? 8.245 6.076 19.220 1.00 66.88 93 TYR A C 1
ATOM 778 O O . TYR A 1 93 ? 8.899 7.043 18.836 1.00 66.88 93 TYR A O 1
ATOM 786 N N . LEU A 1 94 ? 7.110 5.701 18.623 1.00 66.06 94 LEU A N 1
ATOM 787 C CA . LEU A 1 94 ? 6.424 6.578 17.680 1.00 66.06 94 LEU A CA 1
ATOM 788 C C . LEU A 1 94 ? 5.889 7.761 18.479 1.00 66.06 94 LEU A C 1
ATOM 790 O O . LEU A 1 94 ? 4.845 7.663 19.122 1.00 66.06 94 LEU A O 1
ATOM 794 N N . GLU A 1 95 ? 6.648 8.854 18.491 1.00 54.97 95 GLU A N 1
ATOM 795 C CA . GLU A 1 95 ? 6.173 10.125 19.013 1.00 54.97 95 GLU A CA 1
ATOM 796 C C . GLU A 1 95 ? 4.878 10.469 18.280 1.00 54.97 95 GLU A C 1
ATOM 798 O O . GLU A 1 95 ? 4.856 10.701 17.070 1.00 54.97 95 GLU A O 1
ATOM 803 N N . ILE A 1 96 ? 3.778 10.462 19.027 1.00 48.00 96 ILE A N 1
ATOM 804 C CA . ILE A 1 96 ? 2.540 11.093 18.602 1.00 48.00 96 ILE A CA 1
ATOM 805 C C . ILE A 1 96 ? 2.877 12.581 18.597 1.00 48.00 96 ILE A C 1
ATOM 807 O O . ILE A 1 96 ? 2.864 13.217 19.652 1.00 48.00 96 ILE A O 1
ATOM 811 N N . ALA A 1 97 ? 3.274 13.113 17.439 1.00 34.25 97 ALA A N 1
ATOM 812 C CA . ALA A 1 97 ? 3.314 14.551 17.232 1.00 34.25 97 ALA A CA 1
ATOM 813 C C . ALA A 1 97 ? 1.922 15.077 17.607 1.00 34.25 97 ALA A C 1
ATOM 815 O O . ALA A 1 97 ? 0.935 14.782 16.935 1.00 34.25 97 ALA A O 1
ATOM 816 N N . THR A 1 98 ? 1.855 15.709 18.777 1.00 34.03 98 THR A N 1
ATOM 817 C CA . THR A 1 98 ? 0.641 16.279 19.366 1.00 34.03 98 THR A CA 1
ATOM 818 C C . THR A 1 98 ? 0.479 17.705 18.872 1.00 34.03 98 THR A C 1
ATOM 820 O O . THR A 1 98 ? 1.521 18.391 18.744 1.00 34.03 98 THR A O 1
#